Protein AF-A0A7C4Z624-F1 (afdb_monomer_lite)

Foldseek 3Di:
DPPLDADEDEQEDQQAPPDPVSVVVQVVCPPSHHYDYDYHHHHRPPVPPDDDDPDDD

pLDDT: mean 90.91, std 9.49, range [48.72, 98.0]

Radius of gyration: 14.68 Å; chains: 1; bounding box: 32×26×45 Å

Structure (mmCIF, N/CA/C/O backbone):
data_AF-A0A7C4Z624-F1
#
_entry.id   AF-A0A7C4Z624-F1
#
loop_
_atom_site.group_PDB
_atom_site.id
_atom_site.type_symbol
_atom_site.label_atom_id
_atom_site.label_alt_id
_atom_site.label_comp_id
_atom_site.label_asym_id
_atom_site.label_entity_id
_atom_site.label_seq_id
_atom_site.pdbx_PDB_ins_code
_atom_site.Cartn_x
_atom_site.Cartn_y
_atom_site.Cartn_z
_atom_site.occupancy
_atom_site.B_iso_or_equiv
_atom_site.auth_seq_id
_atom_site.auth_comp_id
_atom_site.auth_asym_id
_atom_site.auth_atom_id
_atom_site.pdbx_PDB_model_num
ATOM 1 N N . MET A 1 1 ? -17.761 17.551 21.660 1.00 48.72 1 MET A N 1
ATOM 2 C CA . MET A 1 1 ? -17.928 16.466 20.673 1.00 48.72 1 MET A CA 1
ATOM 3 C C . MET A 1 1 ? -16.782 16.584 19.690 1.00 48.72 1 MET A C 1
ATOM 5 O O . MET A 1 1 ? -16.758 17.536 18.926 1.00 48.72 1 MET A O 1
ATOM 9 N N . THR A 1 2 ? -15.769 15.731 19.798 1.00 60.72 2 THR A N 1
ATOM 10 C CA . THR A 1 2 ? -14.711 15.645 18.785 1.00 60.72 2 THR A CA 1
ATOM 11 C C . THR A 1 2 ? -15.300 14.928 17.581 1.00 60.72 2 THR A C 1
ATOM 13 O O . THR A 1 2 ? -15.756 13.798 17.728 1.00 60.72 2 THR A O 1
ATOM 16 N N . GLU A 1 3 ? -15.354 15.585 16.424 1.00 71.12 3 GLU A N 1
ATOM 17 C CA . GLU A 1 3 ? -15.685 14.895 15.179 1.00 71.12 3 GLU A CA 1
ATOM 18 C C . GLU A 1 3 ? -14.683 13.760 14.966 1.00 71.12 3 GLU A C 1
ATOM 20 O O . GLU A 1 3 ? -13.467 13.973 14.964 1.00 71.12 3 GLU A O 1
ATOM 25 N N . GLU A 1 4 ? -15.195 12.542 14.828 1.00 71.75 4 GLU A N 1
ATOM 26 C CA . GLU A 1 4 ? -14.387 11.381 14.494 1.00 71.75 4 GLU A CA 1
ATOM 27 C C . GLU A 1 4 ? -13.933 11.535 13.038 1.00 71.75 4 GLU A C 1
ATOM 29 O O . GLU A 1 4 ? -14.705 11.357 12.094 1.00 71.75 4 GLU A O 1
ATOM 34 N N . ARG A 1 5 ? -12.683 11.968 12.837 1.00 75.25 5 ARG A N 1
ATOM 35 C CA . ARG A 1 5 ? -12.107 12.089 11.495 1.00 75.25 5 ARG A CA 1
ATOM 36 C C . ARG A 1 5 ? -11.948 10.701 10.889 1.00 75.25 5 ARG A C 1
ATOM 38 O O . ARG A 1 5 ? -11.053 9.954 11.267 1.00 75.25 5 ARG A O 1
ATOM 45 N N . VAL A 1 6 ? -12.767 10.398 9.889 1.00 83.56 6 VAL A N 1
ATOM 46 C CA . VAL A 1 6 ? -12.585 9.210 9.052 1.00 83.56 6 VAL A CA 1
ATOM 47 C C . VAL A 1 6 ? -11.515 9.516 8.005 1.00 83.56 6 VAL A C 1
ATOM 49 O O . VAL A 1 6 ? -11.738 10.302 7.085 1.00 83.56 6 VAL A O 1
ATOM 52 N N . TYR A 1 7 ? -10.338 8.906 8.137 1.00 90.88 7 TYR A N 1
ATOM 53 C CA . TYR A 1 7 ? -9.271 9.045 7.147 1.00 90.88 7 TYR A CA 1
ATOM 54 C C . TYR A 1 7 ? -9.611 8.284 5.860 1.00 90.88 7 TYR A C 1
ATOM 56 O O . TYR A 1 7 ? -10.204 7.207 5.904 1.00 90.88 7 TYR A O 1
ATOM 64 N N . HIS A 1 8 ? -9.202 8.811 4.703 1.00 95.75 8 HIS A N 1
ATOM 65 C CA . HIS A 1 8 ? -9.151 8.041 3.457 1.00 95.75 8 HIS A CA 1
ATOM 66 C C . HIS A 1 8 ? -7.686 7.804 3.102 1.00 95.75 8 HIS A C 1
ATOM 68 O O . HIS A 1 8 ? -6.943 8.745 2.836 1.00 95.75 8 HIS A O 1
ATOM 74 N N . ILE A 1 9 ? -7.269 6.542 3.152 1.00 96.56 9 ILE A N 1
ATOM 75 C CA . ILE A 1 9 ? -5.878 6.117 3.026 1.00 96.56 9 ILE A CA 1
ATOM 76 C C . ILE A 1 9 ? -5.702 5.382 1.697 1.00 96.56 9 ILE A C 1
ATOM 78 O O . ILE A 1 9 ? -6.353 4.364 1.449 1.00 96.56 9 ILE A O 1
ATOM 82 N N . LEU A 1 10 ? -4.804 5.894 0.856 1.00 97.44 10 LEU A N 1
ATOM 83 C CA . LEU A 1 10 ? -4.318 5.205 -0.333 1.00 97.44 10 LEU A CA 1
ATOM 84 C C . LEU A 1 10 ? -3.077 4.393 0.036 1.00 97.44 10 LEU A C 1
ATOM 86 O O . LEU A 1 10 ? -2.102 4.947 0.538 1.00 97.44 10 LEU A O 1
ATOM 90 N N . VAL A 1 11 ? -3.114 3.095 -0.234 1.00 97.69 11 VAL A N 1
ATOM 91 C CA . VAL A 1 11 ? -1.994 2.181 -0.016 1.00 97.69 11 VAL A CA 1
ATOM 92 C C . VAL A 1 11 ? -1.483 1.717 -1.377 1.00 97.69 11 VAL A C 1
ATOM 94 O O . VAL A 1 11 ? -2.258 1.252 -2.215 1.00 97.69 11 VAL A O 1
ATOM 97 N N . THR A 1 12 ? -0.181 1.865 -1.597 1.00 97.50 12 THR A N 1
ATOM 98 C CA . THR A 1 12 ? 0.504 1.534 -2.850 1.00 97.50 12 THR A CA 1
ATOM 99 C C . THR A 1 12 ? 1.887 0.952 -2.560 1.00 97.50 12 THR A C 1
ATOM 101 O O . THR A 1 12 ? 2.382 1.059 -1.436 1.00 97.50 12 THR A O 1
ATOM 104 N N . ASN A 1 13 ? 2.494 0.329 -3.562 1.00 95.94 13 ASN A N 1
ATOM 105 C CA . ASN A 1 13 ? 3.859 -0.184 -3.558 1.00 95.94 13 ASN A CA 1
ATOM 106 C C . ASN A 1 13 ? 4.374 -0.291 -5.006 1.00 95.94 13 ASN A C 1
ATOM 108 O O . ASN A 1 13 ? 3.623 -0.093 -5.961 1.00 95.94 13 ASN A O 1
ATOM 112 N N . ASP A 1 14 ? 5.649 -0.632 -5.157 1.00 95.12 14 ASP A N 1
ATOM 113 C CA . ASP A 1 14 ? 6.295 -0.976 -6.424 1.00 95.12 14 ASP A CA 1
ATOM 114 C C . ASP A 1 14 ? 6.370 -2.494 -6.667 1.00 95.12 14 ASP A C 1
ATOM 116 O O . ASP A 1 14 ? 6.381 -2.909 -7.817 1.00 95.12 14 ASP A O 1
ATOM 120 N N . ASP A 1 15 ? 6.332 -3.343 -5.634 1.00 95.12 15 ASP A N 1
ATOM 121 C CA . ASP A 1 15 ? 6.380 -4.812 -5.800 1.00 95.12 15 ASP A CA 1
ATOM 122 C C . ASP A 1 15 ? 5.152 -5.423 -6.512 1.00 95.12 15 ASP A C 1
ATOM 124 O O . ASP A 1 15 ? 5.195 -6.575 -6.950 1.00 95.12 15 ASP A O 1
ATOM 128 N N . GLY A 1 16 ? 4.051 -4.670 -6.603 1.00 95.81 16 GLY A N 1
ATOM 129 C CA . GLY A 1 16 ? 2.801 -5.064 -7.252 1.00 95.81 16 GLY A CA 1
ATOM 130 C C . GLY A 1 16 ? 1.656 -5.402 -6.287 1.00 95.81 16 GLY A C 1
ATOM 131 O O . GLY A 1 16 ? 1.848 -5.632 -5.089 1.00 95.81 16 GLY A O 1
ATOM 132 N N . VAL A 1 17 ? 0.432 -5.458 -6.825 1.00 97.06 17 VAL A N 1
ATOM 133 C CA . VAL A 1 17 ? -0.828 -5.602 -6.070 1.00 97.06 17 VAL A CA 1
ATOM 134 C C . VAL A 1 17 ? -0.951 -6.935 -5.325 1.00 97.06 17 VAL A C 1
ATOM 136 O O . VAL A 1 17 ? -1.656 -7.025 -4.323 1.00 97.06 17 VAL A O 1
ATOM 139 N N . GLN A 1 18 ? -0.239 -7.965 -5.787 1.00 96.44 18 GLN A N 1
ATOM 140 C CA . GLN A 1 18 ? -0.201 -9.288 -5.155 1.00 96.44 18 GLN A CA 1
ATOM 141 C C . GLN A 1 18 ? 0.915 -9.427 -4.107 1.00 96.44 18 GLN A C 1
ATOM 143 O O . GLN A 1 18 ? 1.114 -10.511 -3.558 1.00 96.44 18 GLN A O 1
ATOM 148 N N . ALA A 1 19 ? 1.664 -8.358 -3.816 1.00 97.38 19 ALA A N 1
ATOM 149 C CA . ALA A 1 19 ? 2.766 -8.435 -2.871 1.00 97.38 19 ALA A CA 1
ATOM 150 C C . ALA A 1 19 ? 2.263 -8.724 -1.441 1.00 97.38 19 ALA A C 1
ATOM 152 O O . ALA A 1 19 ? 1.359 -8.041 -0.943 1.00 97.38 19 ALA A O 1
ATOM 153 N N . PRO A 1 20 ? 2.880 -9.676 -0.717 1.00 97.31 20 PRO A N 1
ATOM 154 C CA . PRO A 1 20 ? 2.450 -10.026 0.636 1.00 97.31 20 PRO A CA 1
ATOM 155 C C . PRO A 1 20 ? 2.578 -8.851 1.620 1.00 97.31 20 PRO A C 1
ATOM 157 O O . PRO A 1 20 ? 1.742 -8.706 2.513 1.00 97.31 20 PRO A O 1
ATOM 160 N N . GLY A 1 21 ? 3.574 -7.977 1.430 1.00 97.12 21 GLY A N 1
ATOM 161 C CA . GL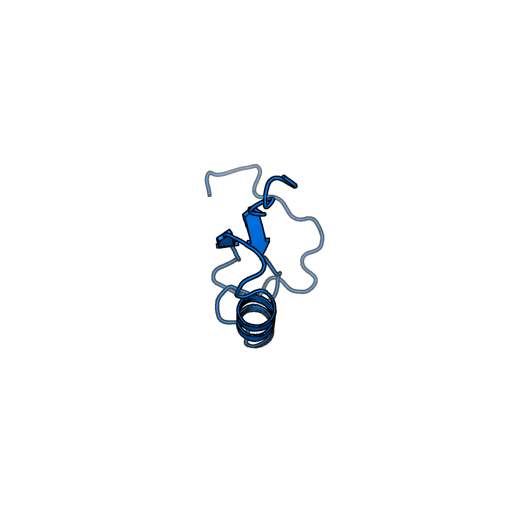Y A 1 21 ? 3.761 -6.771 2.243 1.00 97.12 21 GLY A CA 1
ATOM 162 C C . GLY A 1 21 ? 2.617 -5.762 2.102 1.00 97.12 21 GLY A C 1
ATOM 163 O O . GLY A 1 21 ? 2.168 -5.199 3.101 1.00 97.12 21 GLY A O 1
ATOM 164 N N . LEU A 1 22 ? 2.076 -5.596 0.890 1.00 97.50 22 LEU A N 1
ATOM 165 C CA . LEU A 1 22 ? 0.940 -4.709 0.630 1.00 97.50 22 LEU A CA 1
ATOM 166 C C . LEU A 1 22 ? -0.318 -5.190 1.363 1.00 97.50 22 LEU A C 1
ATOM 168 O O . LEU A 1 22 ? -1.014 -4.402 2.007 1.00 97.50 22 LEU A O 1
ATOM 172 N N . LEU A 1 23 ? -0.577 -6.501 1.321 1.00 96.62 23 LEU A N 1
ATOM 173 C CA . LEU A 1 23 ? -1.683 -7.117 2.052 1.00 96.62 23 LEU A CA 1
ATOM 174 C C . LEU A 1 23 ? -1.514 -6.973 3.570 1.00 96.62 23 LEU A C 1
ATOM 176 O O . LEU A 1 23 ? -2.484 -6.672 4.267 1.00 96.62 23 LEU A O 1
ATOM 180 N N . ALA A 1 24 ? -0.300 -7.180 4.086 1.00 98.00 24 ALA A N 1
ATOM 181 C CA . ALA A 1 24 ? -0.005 -7.020 5.506 1.00 98.00 24 ALA A CA 1
ATOM 182 C C . ALA A 1 24 ? -0.252 -5.577 5.976 1.00 98.00 24 ALA A C 1
ATOM 184 O O . ALA A 1 24 ? -0.925 -5.370 6.985 1.00 98.00 24 ALA A O 1
ATOM 185 N N . LEU A 1 25 ? 0.205 -4.582 5.207 1.00 97.69 25 LEU A N 1
ATOM 186 C CA . LEU A 1 25 ? -0.017 -3.171 5.515 1.00 97.69 25 LEU A CA 1
ATOM 187 C C . LEU A 1 25 ? -1.502 -2.800 5.463 1.00 97.69 25 LEU A C 1
ATOM 189 O O . LEU A 1 25 ? -2.008 -2.177 6.393 1.00 97.69 25 LEU A O 1
ATOM 193 N N . LYS A 1 26 ? -2.230 -3.232 4.423 1.00 96.94 26 LYS A N 1
ATOM 194 C CA . LYS A 1 26 ? -3.681 -3.011 4.335 1.00 96.94 26 LYS A CA 1
ATOM 195 C C . LYS A 1 26 ? -4.398 -3.541 5.575 1.00 96.94 26 LYS A C 1
ATOM 197 O O . LYS A 1 26 ? -5.266 -2.848 6.091 1.00 96.94 26 LYS A O 1
ATOM 202 N N . LYS A 1 27 ? -4.042 -4.744 6.042 1.00 96.94 27 LYS A N 1
ATOM 203 C CA . LYS A 1 27 ? -4.625 -5.356 7.248 1.00 96.94 27 LYS A CA 1
ATOM 204 C C . LYS A 1 27 ? -4.292 -4.562 8.510 1.00 96.94 27 LYS A C 1
ATOM 206 O O . LYS A 1 27 ? -5.171 -4.330 9.326 1.00 96.94 27 LYS A O 1
ATOM 211 N N . ALA A 1 28 ? -3.047 -4.111 8.653 1.00 96.81 28 ALA A N 1
ATOM 212 C CA . ALA A 1 28 ? -2.613 -3.330 9.812 1.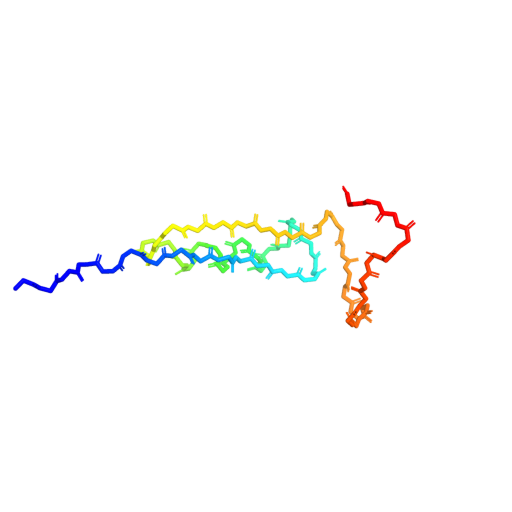00 96.81 28 ALA A CA 1
ATOM 213 C C . ALA A 1 28 ? -3.309 -1.960 9.922 1.00 96.81 28 ALA A C 1
ATOM 215 O O . ALA A 1 28 ? -3.404 -1.407 11.013 1.00 96.81 28 ALA A O 1
ATOM 216 N N . LEU A 1 29 ? -3.786 -1.415 8.800 1.00 95.06 29 LEU A N 1
ATOM 217 C CA . LEU A 1 29 ? -4.486 -0.132 8.739 1.00 95.06 29 LEU A CA 1
ATOM 218 C C . LEU A 1 29 ? -6.011 -0.257 8.919 1.00 95.06 29 LEU A C 1
ATOM 220 O O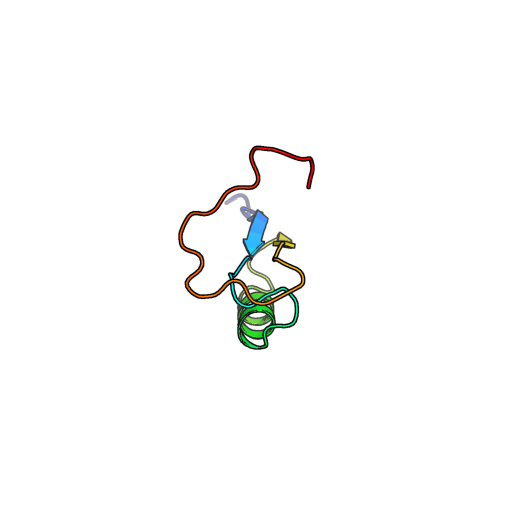 . LEU A 1 29 ? -6.701 0.766 8.951 1.00 95.06 29 LEU A O 1
ATOM 224 N N . GLU A 1 30 ? -6.561 -1.476 9.005 1.00 91.88 30 GLU A N 1
ATOM 225 C CA . GLU A 1 30 ? -8.002 -1.692 9.188 1.00 91.88 30 GLU A CA 1
ATOM 226 C C . GLU A 1 30 ? -8.508 -0.990 10.457 1.00 91.88 30 GLU A C 1
ATOM 228 O O . GLU A 1 30 ? -7.880 -1.036 11.510 1.00 91.88 30 GLU A O 1
ATOM 233 N N . GLY A 1 31 ? -9.649 -0.304 10.350 1.00 91.25 31 GLY A N 1
ATOM 234 C CA . GLY A 1 31 ? -10.239 0.456 11.458 1.00 91.25 31 GLY A CA 1
ATOM 235 C C . GLY A 1 31 ? -9.727 1.894 11.617 1.00 91.25 31 GLY A C 1
ATOM 236 O O . GLY A 1 31 ? -10.379 2.673 12.300 1.00 91.25 31 GLY A O 1
ATOM 237 N N .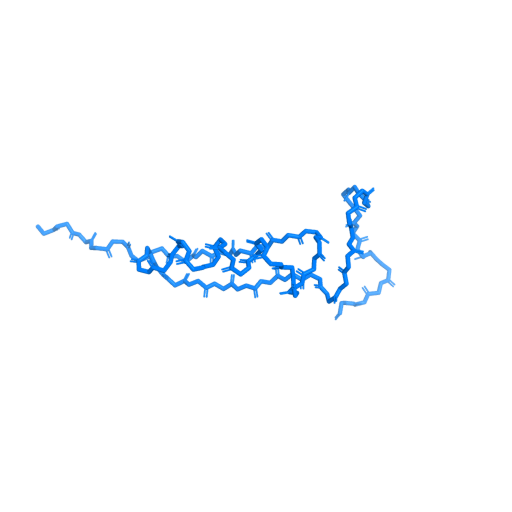 LEU A 1 32 ? -8.640 2.294 10.943 1.00 91.88 32 LEU A N 1
ATOM 238 C CA . LEU A 1 32 ? -8.174 3.694 10.948 1.00 91.88 32 LEU A CA 1
ATOM 239 C C . LEU A 1 32 ? -8.947 4.595 9.976 1.00 91.88 32 LEU A C 1
ATOM 241 O O . LEU A 1 32 ? -8.898 5.819 10.080 1.00 91.88 32 LEU A O 1
ATOM 245 N N . GLY A 1 33 ? -9.641 4.009 9.001 1.00 92.50 33 GLY A N 1
ATOM 246 C CA . GLY A 1 33 ? -10.410 4.753 8.014 1.00 92.50 33 GLY A CA 1
ATOM 247 C C . GLY A 1 33 ? -10.753 3.933 6.775 1.00 92.50 33 GLY A C 1
ATOM 248 O O . GLY A 1 33 ? -10.599 2.711 6.737 1.00 92.50 33 GLY A O 1
ATOM 249 N N . LYS A 1 34 ? -11.214 4.621 5.730 1.00 95.06 34 LYS A N 1
ATOM 250 C CA . LYS A 1 34 ? -11.457 4.035 4.412 1.00 95.06 34 LYS A CA 1
ATOM 251 C C . LYS A 1 34 ? -10.119 3.752 3.736 1.00 95.06 34 LYS A C 1
ATOM 253 O O . LYS A 1 34 ? -9.346 4.672 3.493 1.00 95.06 34 LYS A O 1
ATOM 258 N N . ILE A 1 35 ? -9.872 2.499 3.375 1.00 96.62 35 ILE A N 1
ATOM 259 C CA . ILE A 1 35 ? -8.637 2.083 2.704 1.00 96.62 35 ILE A CA 1
ATOM 260 C C . ILE A 1 35 ? -8.914 1.845 1.222 1.00 96.62 35 ILE A C 1
ATOM 262 O O . ILE A 1 35 ? -9.923 1.249 0.849 1.00 96.62 35 ILE A O 1
ATOM 266 N N . THR A 1 36 ? -8.015 2.302 0.358 1.00 97.25 36 THR A N 1
ATOM 267 C CA . THR A 1 36 ? -8.007 1.989 -1.073 1.00 97.25 36 THR A CA 1
ATOM 268 C C . THR A 1 36 ? -6.622 1.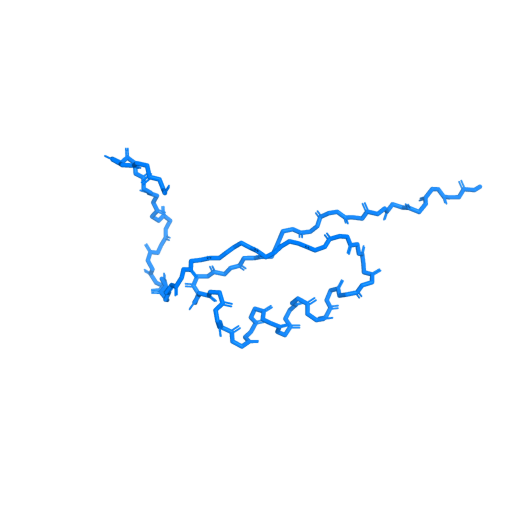496 -1.450 1.00 97.25 36 THR A C 1
ATOM 270 O O . THR A 1 36 ? -5.632 2.142 -1.127 1.00 97.25 36 THR A O 1
ATOM 273 N N . VAL A 1 37 ? -6.552 0.344 -2.112 1.00 97.38 37 VAL A N 1
ATOM 274 C CA . VAL A 1 37 ? -5.300 -0.201 -2.642 1.00 97.38 37 VAL A CA 1
ATOM 275 C C . VAL A 1 37 ? -5.226 0.140 -4.123 1.00 97.38 37 VAL A C 1
ATOM 277 O O . VAL A 1 37 ? -6.156 -0.161 -4.868 1.00 97.38 37 VAL A O 1
ATOM 280 N N . PHE A 1 38 ? -4.129 0.764 -4.539 1.00 97.06 38 PHE A N 1
ATOM 281 C CA . PHE A 1 38 ? -3.826 1.024 -5.943 1.00 97.06 38 PHE A CA 1
ATOM 282 C C . PHE A 1 38 ? -2.342 0.769 -6.165 1.00 97.06 38 PHE A C 1
ATOM 284 O O . PHE A 1 38 ? -1.501 1.488 -5.631 1.00 97.06 38 PHE A O 1
ATOM 291 N N . ALA A 1 39 ? -2.022 -0.276 -6.911 1.00 96.75 39 ALA A N 1
ATOM 292 C CA . ALA A 1 39 ? -0.660 -0.739 -7.119 1.00 96.75 39 ALA A CA 1
ATOM 293 C C . ALA A 1 39 ? -0.525 -1.331 -8.530 1.00 96.75 39 ALA A C 1
ATOM 295 O O . ALA A 1 39 ? -1.544 -1.709 -9.117 1.00 96.75 39 ALA A O 1
ATOM 296 N N . PRO A 1 40 ? 0.700 -1.424 -9.073 1.00 95.06 40 PRO A N 1
ATOM 297 C CA . PRO A 1 40 ? 0.946 -2.085 -10.348 1.00 95.06 40 PRO A CA 1
ATOM 298 C C . PRO A 1 40 ? 0.503 -3.553 -10.333 1.00 95.06 40 PRO A C 1
ATOM 300 O O . PRO A 1 40 ? 0.467 -4.202 -9.289 1.00 95.06 40 PRO A O 1
ATOM 303 N N . ASP A 1 41 ? 0.197 -4.108 -11.498 1.00 94.06 41 ASP A N 1
ATOM 304 C CA . ASP A 1 41 ? -0.140 -5.526 -11.658 1.00 94.06 41 ASP A CA 1
ATOM 305 C C . ASP A 1 41 ? 1.090 -6.457 -11.597 1.00 94.06 41 ASP A C 1
ATOM 307 O O . ASP A 1 41 ? 0.939 -7.657 -11.372 1.00 94.06 41 ASP A O 1
ATOM 311 N N . HIS A 1 42 ? 2.300 -5.905 -11.725 1.00 92.12 42 HIS A N 1
ATOM 312 C CA . HIS A 1 42 ? 3.582 -6.618 -11.685 1.00 92.12 42 HIS A CA 1
ATOM 313 C C . HIS A 1 42 ? 4.616 -5.882 -10.821 1.00 92.12 42 HIS A C 1
ATOM 315 O O . HIS A 1 42 ? 4.397 -4.747 -10.410 1.00 92.12 42 HIS A O 1
ATOM 321 N N . ASN A 1 43 ? 5.758 -6.518 -10.562 1.00 91.00 43 ASN A N 1
ATOM 322 C CA . ASN A 1 43 ? 6.855 -5.912 -9.813 1.00 91.00 43 ASN A CA 1
ATOM 323 C C . ASN A 1 43 ? 7.594 -4.848 -10.661 1.00 91.00 43 ASN A C 1
ATOM 325 O O . ASN A 1 43 ? 8.046 -5.129 -11.770 1.00 91.00 43 ASN A O 1
ATOM 329 N N . TRP A 1 44 ? 7.717 -3.642 -10.106 1.00 89.56 44 TRP A N 1
ATOM 330 C CA . TRP A 1 44 ? 8.444 -2.475 -10.619 1.00 89.56 44 TRP A CA 1
ATOM 331 C C . TRP A 1 44 ? 9.557 -2.013 -9.660 1.00 89.56 44 TRP A C 1
ATOM 333 O O . TRP A 1 44 ? 9.981 -0.854 -9.709 1.00 89.56 44 TRP A O 1
ATOM 343 N N . SER A 1 45 ? 10.053 -2.892 -8.787 1.00 86.94 45 SER A N 1
ATOM 344 C CA . SER A 1 45 ? 11.160 -2.581 -7.885 1.00 86.94 45 SER A CA 1
ATOM 345 C C . SER A 1 45 ? 12.357 -2.060 -8.686 1.00 86.94 45 SER A C 1
ATOM 347 O O . SER A 1 45 ? 12.674 -2.549 -9.771 1.00 86.94 45 SER A O 1
ATOM 349 N N . VAL A 1 46 ? 13.045 -1.051 -8.144 1.00 85.44 46 VAL A N 1
ATOM 350 C CA . VAL A 1 46 ? 14.233 -0.426 -8.768 1.00 85.44 46 VAL A CA 1
ATOM 351 C C . VAL A 1 46 ? 13.927 0.347 -10.070 1.00 85.44 46 VAL A C 1
ATOM 353 O O . VAL A 1 46 ? 14.830 0.919 -10.674 1.00 85.44 46 VAL A O 1
ATOM 356 N N . ALA A 1 47 ? 12.663 0.490 -10.484 1.00 81.31 47 ALA A N 1
ATOM 357 C CA . ALA A 1 47 ? 12.309 1.279 -11.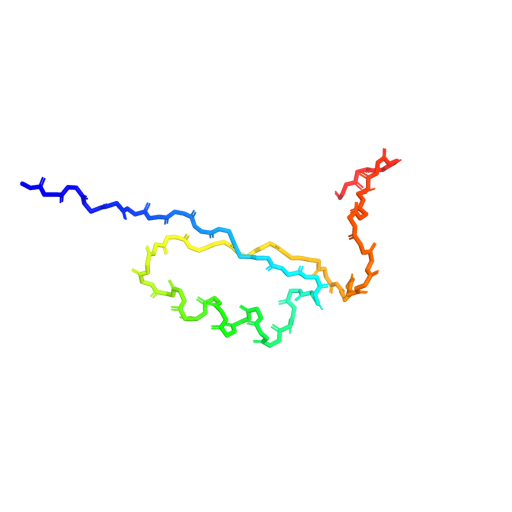670 1.00 81.31 47 ALA A CA 1
ATOM 358 C C . ALA A 1 47 ? 12.515 2.801 -11.498 1.00 81.31 47 ALA A C 1
ATOM 360 O O . ALA A 1 47 ? 12.452 3.547 -12.474 1.00 81.31 47 ALA A O 1
ATOM 361 N N . GLY A 1 48 ? 12.762 3.284 -10.277 1.00 83.25 48 GLY A N 1
ATOM 362 C CA . GLY A 1 48 ? 12.890 4.711 -9.981 1.00 83.25 48 GLY A CA 1
ATOM 363 C C . GLY A 1 48 ? 11.562 5.464 -10.131 1.00 83.25 48 GLY A C 1
ATOM 364 O O . GLY A 1 48 ? 10.485 4.893 -9.997 1.00 83.25 48 GLY A O 1
ATOM 365 N N . HIS A 1 49 ? 11.618 6.766 -10.422 1.00 83.25 49 HIS A N 1
ATOM 366 C CA . HIS A 1 49 ? 10.428 7.621 -10.569 1.00 83.25 49 HIS A CA 1
ATOM 367 C C . HIS A 1 49 ? 9.863 7.617 -11.999 1.00 83.25 49 HIS A C 1
ATOM 369 O O . HIS A 1 49 ? 9.563 8.677 -12.562 1.00 83.25 49 HIS A O 1
ATOM 375 N N . ASN A 1 50 ? 9.750 6.435 -12.604 1.00 84.25 50 ASN A N 1
ATOM 376 C CA . ASN A 1 50 ? 9.224 6.295 -13.957 1.00 84.25 50 ASN A CA 1
ATOM 377 C C . ASN A 1 50 ? 7.739 6.668 -14.015 1.00 84.25 50 ASN A C 1
ATOM 379 O O . ASN A 1 50 ? 6.950 6.339 -13.132 1.00 84.25 50 ASN A O 1
ATOM 383 N N . LYS A 1 51 ? 7.362 7.375 -15.081 1.00 86.94 51 LYS A N 1
ATOM 384 C CA . LYS A 1 51 ? 5.987 7.803 -15.348 1.00 86.94 51 LYS A CA 1
ATOM 385 C C . LYS A 1 51 ? 5.644 7.455 -16.786 1.00 86.94 51 LYS A C 1
ATOM 387 O O . LYS A 1 51 ? 6.432 7.711 -17.698 1.00 86.94 51 LYS A O 1
ATOM 392 N N . THR A 1 52 ? 4.460 6.899 -17.003 1.00 89.75 52 THR A N 1
ATOM 393 C CA . THR A 1 52 ? 3.936 6.685 -18.353 1.00 89.75 52 THR A CA 1
ATOM 394 C C . THR A 1 52 ? 3.536 8.040 -18.942 1.00 89.75 52 THR A C 1
ATOM 396 O O . THR A 1 52 ? 2.551 8.627 -18.514 1.00 89.75 52 THR A O 1
ATOM 399 N N . MET A 1 53 ? 4.321 8.557 -19.897 1.00 95.62 53 MET A N 1
ATOM 400 C CA . MET A 1 53 ? 4.113 9.893 -20.497 1.00 95.62 53 MET A CA 1
ATOM 401 C C . MET A 1 53 ? 3.618 9.862 -21.950 1.00 95.62 53 MET A C 1
ATOM 403 O O . MET A 1 53 ? 3.239 10.892 -22.493 1.00 95.62 53 MET A O 1
ATOM 407 N N . HIS A 1 54 ? 3.663 8.700 -22.602 1.00 94.31 54 HIS A N 1
ATOM 408 C CA . HIS A 1 54 ? 3.474 8.568 -24.053 1.00 94.31 54 HIS A CA 1
ATOM 409 C C . HIS A 1 54 ? 2.235 7.751 -24.443 1.00 94.31 54 HIS A C 1
ATOM 411 O O . HIS A 1 54 ? 1.963 7.572 -25.626 1.00 94.31 54 HIS A O 1
ATOM 417 N N . LYS A 1 55 ? 1.500 7.224 -23.461 1.00 93.00 55 LYS A N 1
ATOM 418 C CA . LYS A 1 55 ? 0.278 6.444 -23.661 1.00 93.00 55 LYS A CA 1
ATOM 419 C C . LYS A 1 55 ? -0.651 6.583 -22.446 1.00 93.00 55 LYS A C 1
ATOM 421 O O . LYS A 1 55 ? -0.158 6.914 -21.366 1.00 93.00 55 LYS A O 1
ATOM 426 N N . PRO A 1 56 ? -1.958 6.317 -22.598 1.00 93.06 56 PRO A N 1
ATOM 427 C CA . PRO A 1 56 ? -2.862 6.133 -21.465 1.00 93.06 56 PRO A CA 1
ATOM 428 C C . PRO A 1 56 ? -2.432 4.968 -20.558 1.00 93.06 56 PRO A C 1
ATOM 430 O O . PRO A 1 56 ? -1.669 4.091 -20.984 1.00 93.06 56 PRO A O 1
ATOM 433 N N . LEU A 1 57 ? -2.933 4.989 -19.319 1.00 85.31 57 LEU A N 1
ATOM 434 C CA . LEU A 1 57 ? -2.807 3.901 -18.346 1.00 85.31 57 LEU A CA 1
ATOM 435 C C . LEU A 1 57 ? -3.931 2.882 -18.527 1.00 85.31 57 LEU A C 1
ATOM 437 O O . LEU A 1 57 ? -5.090 3.329 -18.681 1.00 85.31 57 LEU A O 1
#

Sequence (57 aa):
MTEERVYHILVTNDDGVQAPGLLALKKALEGLGKITVFAPDHNWSVAGHNKTMHKPL

Secondary structure (DSSP, 8-state):
------EEEEE--SS-TT-HHHHHHHHHTTTSEEEEE---SS--TT--S----SS--